Protein AF-A0A838RQL4-F1 (afdb_monomer_lite)

Radius of gyration: 18.44 Å; chains: 1; bounding box: 35×18×61 Å

Structure (mmCIF, N/CA/C/O backbone):
data_AF-A0A838RQL4-F1
#
_entry.id   AF-A0A838RQL4-F1
#
loop_
_atom_site.group_PDB
_atom_site.id
_atom_site.type_symbol
_atom_site.label_atom_id
_atom_site.label_alt_id
_atom_site.label_comp_id
_atom_site.label_asym_i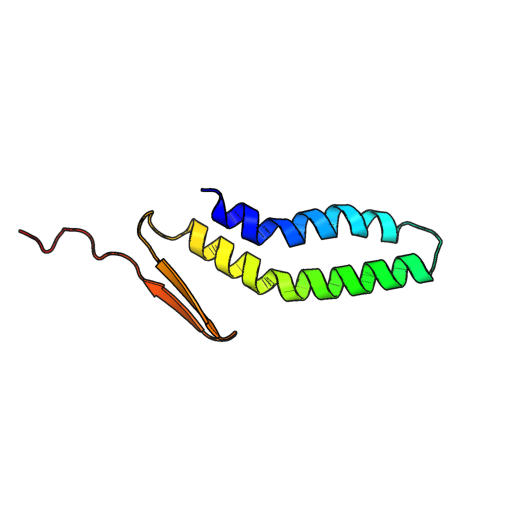d
_atom_site.label_entity_id
_atom_site.label_seq_id
_atom_site.pdbx_PDB_ins_code
_atom_site.Cartn_x
_atom_site.Cartn_y
_atom_site.Cartn_z
_atom_site.occupancy
_atom_site.B_iso_or_equiv
_atom_site.auth_seq_id
_atom_site.auth_comp_id
_atom_site.auth_asym_id
_atom_site.auth_atom_id
_atom_site.pdbx_PDB_model_num
ATOM 1 N N . MET A 1 1 ? -2.483 4.768 -19.581 1.00 57.03 1 MET A N 1
ATOM 2 C CA . MET A 1 1 ? -3.195 5.746 -18.727 1.00 57.03 1 MET A CA 1
ATOM 3 C C . MET A 1 1 ? -4.075 5.136 -17.617 1.00 57.03 1 MET A C 1
ATOM 5 O O . MET A 1 1 ? -4.359 5.842 -16.662 1.00 57.03 1 MET A O 1
ATOM 9 N N . PHE A 1 2 ? -4.501 3.862 -17.672 1.00 59.62 2 PHE A N 1
ATOM 10 C CA . PHE A 1 2 ? -5.272 3.229 -16.573 1.00 59.62 2 PHE A CA 1
ATOM 11 C C . PHE A 1 2 ? -4.435 2.361 -15.617 1.00 59.62 2 PHE A C 1
ATOM 13 O O . PHE A 1 2 ? -4.866 2.085 -14.504 1.00 59.62 2 PHE A O 1
ATOM 20 N N . LEU A 1 3 ? -3.227 1.963 -16.025 1.00 61.78 3 LEU A N 1
ATOM 21 C CA . LEU A 1 3 ? -2.408 0.990 -15.296 1.00 61.78 3 LEU A CA 1
ATOM 22 C C . LEU A 1 3 ? -1.990 1.479 -13.899 1.00 61.78 3 LEU A C 1
ATOM 24 O O . LEU A 1 3 ? -2.031 0.730 -12.932 1.00 61.78 3 LEU A O 1
ATOM 28 N N . HIS A 1 4 ? -1.676 2.767 -13.776 1.00 62.69 4 HIS A N 1
ATOM 29 C CA . HIS A 1 4 ? -1.280 3.387 -12.510 1.00 62.69 4 HIS A CA 1
ATOM 30 C C . HIS A 1 4 ? -2.447 3.482 -11.508 1.00 62.69 4 HIS A C 1
ATOM 32 O O . HIS A 1 4 ? -2.225 3.402 -10.304 1.00 62.69 4 HIS A O 1
ATOM 38 N N . TRP A 1 5 ? -3.698 3.569 -11.981 1.00 64.19 5 TRP A N 1
ATOM 39 C CA . TRP A 1 5 ? -4.873 3.519 -11.103 1.00 64.19 5 TRP A CA 1
ATOM 40 C C . TRP A 1 5 ? -5.143 2.113 -10.582 1.00 64.19 5 TRP A C 1
ATOM 42 O O . TRP A 1 5 ? -5.573 1.970 -9.446 1.00 64.19 5 TRP A O 1
ATOM 52 N N . ILE A 1 6 ? -4.864 1.083 -11.382 1.00 70.81 6 ILE A N 1
ATOM 53 C CA . ILE A 1 6 ? -4.991 -0.315 -10.955 1.00 70.81 6 ILE A CA 1
ATOM 54 C C . ILE A 1 6 ? -3.979 -0.612 -9.842 1.00 70.81 6 ILE A C 1
ATOM 56 O O . ILE A 1 6 ? -4.364 -1.197 -8.836 1.00 70.81 6 ILE A O 1
ATOM 60 N N . ALA A 1 7 ? -2.740 -0.123 -9.973 1.00 74.44 7 ALA A N 1
ATOM 61 C CA . ALA A 1 7 ? -1.714 -0.254 -8.936 1.00 74.44 7 ALA A CA 1
ATOM 62 C C . ALA A 1 7 ? -2.101 0.467 -7.629 1.00 74.44 7 ALA A C 1
ATOM 64 O O . ALA A 1 7 ? -1.954 -0.077 -6.545 1.00 74.44 7 ALA A O 1
ATOM 65 N N . LEU A 1 8 ? -2.665 1.676 -7.712 1.00 76.88 8 LEU A N 1
ATOM 66 C CA . LEU A 1 8 ? -3.060 2.449 -6.524 1.00 76.88 8 LEU A CA 1
ATOM 67 C C . LEU A 1 8 ? -4.418 2.038 -5.926 1.00 76.88 8 LEU A C 1
ATOM 69 O O . LEU A 1 8 ? -4.739 2.440 -4.807 1.00 76.88 8 LEU A O 1
ATOM 73 N N . SER A 1 9 ? -5.238 1.273 -6.654 1.00 80.75 9 SER A N 1
ATOM 74 C CA . SER A 1 9 ? -6.619 0.964 -6.254 1.00 80.75 9 SER A CA 1
ATOM 75 C C . SER A 1 9 ? -6.728 0.251 -4.902 1.00 80.75 9 SER A C 1
ATOM 77 O O . SER A 1 9 ? -7.546 0.697 -4.095 1.00 80.75 9 SER A O 1
ATOM 79 N N . PRO A 1 10 ? -5.939 -0.800 -4.598 1.00 79.56 10 PRO A N 1
ATOM 80 C CA . PRO A 1 10 ? -6.014 -1.471 -3.302 1.00 79.56 10 PRO A CA 1
ATOM 81 C C . PRO A 1 10 ? -5.713 -0.509 -2.153 1.00 79.56 10 PRO A C 1
ATOM 83 O O . PRO A 1 10 ? -6.492 -0.438 -1.205 1.00 79.56 10 PRO A O 1
ATOM 86 N N . LEU A 1 11 ? -4.655 0.298 -2.293 1.00 84.75 11 LEU A N 1
ATOM 87 C CA . LEU A 1 11 ? -4.247 1.277 -1.291 1.00 84.75 11 LEU A CA 1
ATOM 88 C C . LEU A 1 11 ? -5.378 2.267 -0.988 1.00 84.75 11 LEU A C 1
ATOM 90 O O . LEU A 1 11 ? -5.809 2.384 0.155 1.00 84.75 11 LEU A O 1
ATOM 94 N N . VAL A 1 12 ? -5.916 2.919 -2.023 1.00 86.19 12 VAL A N 1
ATOM 95 C CA . VAL A 1 12 ? -6.952 3.950 -1.862 1.00 86.19 12 VAL A CA 1
ATOM 96 C C . VAL A 1 12 ? -8.249 3.365 -1.303 1.00 86.19 12 VAL A C 1
ATOM 98 O O . VAL A 1 12 ? -8.854 3.956 -0.408 1.00 86.19 12 VAL A O 1
ATOM 101 N N . VAL A 1 13 ? -8.694 2.213 -1.813 1.00 89.75 13 VAL A N 1
ATOM 102 C CA . VAL A 1 13 ? -9.955 1.592 -1.382 1.00 89.75 13 VAL A CA 1
ATOM 103 C C . VAL A 1 13 ? -9.857 1.116 0.066 1.00 89.75 13 VAL A C 1
ATOM 105 O O . VAL A 1 13 ? -10.758 1.395 0.858 1.00 89.75 13 VAL A O 1
ATOM 108 N N . ILE A 1 14 ? -8.767 0.437 0.429 1.00 89.44 14 ILE A N 1
ATOM 109 C CA . ILE A 1 14 ? -8.587 -0.110 1.777 1.00 89.44 14 ILE A CA 1
ATOM 110 C C . ILE A 1 14 ? -8.423 1.020 2.797 1.00 89.44 14 ILE A C 1
ATOM 112 O O . ILE A 1 14 ? -9.103 0.996 3.824 1.00 89.44 14 ILE A O 1
ATOM 116 N N . ASP A 1 15 ? -7.624 2.046 2.503 1.00 91.38 15 ASP A N 1
ATOM 117 C CA . ASP A 1 15 ? -7.433 3.171 3.423 1.00 91.38 15 ASP A CA 1
ATOM 118 C C . ASP A 1 15 ? -8.742 3.937 3.649 1.00 91.38 15 ASP A C 1
ATOM 120 O O . ASP A 1 15 ? -9.118 4.211 4.792 1.00 91.38 15 ASP A O 1
ATOM 124 N N . THR A 1 16 ? -9.491 4.215 2.577 1.00 93.38 16 THR A N 1
ATOM 125 C 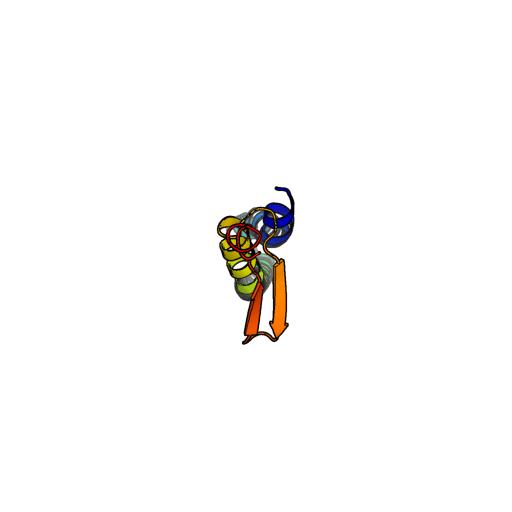CA . THR A 1 16 ? -10.773 4.937 2.666 1.00 93.38 16 THR A CA 1
ATOM 126 C C . THR A 1 16 ? -11.801 4.178 3.510 1.00 93.38 16 THR A C 1
ATOM 128 O O . THR A 1 16 ? -12.591 4.799 4.223 1.00 93.38 16 THR A O 1
ATOM 131 N N . LEU A 1 17 ? -11.797 2.843 3.457 1.00 94.25 17 LEU A N 1
ATOM 132 C CA . LEU A 1 17 ? -12.723 2.004 4.220 1.00 94.25 17 LEU A CA 1
ATOM 133 C C . LEU A 1 17 ? -12.281 1.787 5.670 1.00 94.25 17 LEU A C 1
ATOM 135 O O . LEU A 1 17 ? -13.124 1.786 6.568 1.00 94.25 17 LEU A O 1
ATOM 139 N N . LEU A 1 18 ? -10.985 1.583 5.914 1.00 95.12 18 LEU A N 1
ATOM 140 C CA . LEU A 1 18 ? -10.485 1.161 7.223 1.00 95.12 18 LEU A CA 1
ATOM 141 C C . LEU A 1 18 ? -10.099 2.324 8.142 1.00 95.12 18 LEU A C 1
ATOM 143 O O . LEU A 1 18 ? -10.235 2.181 9.358 1.00 95.12 18 LEU A O 1
ATOM 147 N N . LEU A 1 19 ? -9.680 3.480 7.615 1.00 96.00 19 LEU A N 1
ATOM 148 C CA . LEU A 1 19 ? -9.373 4.649 8.452 1.00 96.00 19 LEU A CA 1
ATOM 149 C C . LEU A 1 19 ? -10.569 5.096 9.315 1.00 96.00 19 LEU A C 1
ATOM 151 O O . LEU A 1 19 ? -10.375 5.304 10.515 1.00 96.00 19 LEU A O 1
ATOM 155 N N . PRO A 1 20 ? -11.812 5.180 8.793 1.00 96.81 20 PRO A N 1
ATOM 156 C CA . PRO A 1 20 ? -12.976 5.495 9.621 1.00 96.81 20 PRO A CA 1
ATOM 157 C C . PRO A 1 20 ? -13.221 4.478 10.742 1.00 96.81 20 PRO A C 1
ATOM 159 O O . PRO A 1 20 ? -13.701 4.848 11.815 1.00 96.81 20 PRO A O 1
ATOM 162 N N . LEU A 1 21 ? -12.870 3.203 10.531 1.00 95.38 21 LEU A N 1
ATOM 163 C CA . LEU A 1 21 ? -13.065 2.156 11.536 1.00 95.38 21 LEU A CA 1
ATOM 164 C C . LEU A 1 21 ? -12.174 2.350 12.770 1.00 95.38 21 LEU A C 1
ATOM 166 O O . LEU A 1 21 ? -12.529 1.870 13.846 1.00 95.38 21 LEU A O 1
ATOM 170 N N . LEU A 1 22 ? -11.064 3.088 12.657 1.00 95.06 22 LEU A N 1
ATOM 171 C CA . LEU A 1 22 ? -10.199 3.414 13.797 1.00 95.06 22 LEU A CA 1
ATOM 172 C C . LEU A 1 22 ? -10.869 4.357 14.809 1.00 95.06 22 LEU A C 1
ATOM 174 O O . LEU A 1 22 ? -10.463 4.389 15.969 1.00 95.06 22 LEU A O 1
ATOM 178 N N . ALA A 1 23 ? -11.900 5.101 14.397 1.00 96.00 23 ALA A N 1
ATOM 179 C CA . ALA A 1 23 ? -12.658 5.992 15.274 1.00 96.00 23 ALA A CA 1
ATOM 180 C C . ALA A 1 23 ? -13.784 5.274 16.049 1.00 96.00 23 ALA A C 1
ATOM 182 O O . ALA A 1 23 ? -14.454 5.891 16.880 1.00 96.00 23 ALA A O 1
ATOM 183 N N . LEU A 1 24 ? -14.018 3.980 15.791 1.00 96.00 24 LEU A N 1
ATOM 184 C CA . LEU A 1 24 ? -15.028 3.201 16.507 1.00 96.00 24 LEU A CA 1
ATOM 185 C C . LEU A 1 24 ? -14.568 2.885 17.943 1.00 96.00 24 LEU A C 1
ATOM 187 O O . LEU A 1 24 ? -13.406 2.560 18.173 1.00 96.00 24 LEU A O 1
ATOM 191 N N . PRO A 1 25 ? -15.485 2.850 18.925 1.00 94.38 25 PRO A N 1
ATOM 192 C CA . PRO A 1 25 ? -15.151 2.516 20.315 1.00 94.38 25 PRO A CA 1
ATOM 193 C C . PRO A 1 25 ? -14.831 1.022 20.531 1.00 94.38 25 PRO A C 1
ATOM 195 O O . PRO A 1 25 ? -14.422 0.610 21.617 1.00 94.38 25 PRO A O 1
ATOM 198 N N . SER A 1 26 ? -15.035 0.184 19.511 1.00 96.75 26 SER A N 1
ATOM 199 C CA . SER A 1 26 ? -14.843 -1.263 19.586 1.00 96.75 26 SER A CA 1
ATOM 200 C C . SER A 1 26 ? -13.375 -1.643 19.384 1.00 96.75 26 SER A C 1
ATOM 202 O O . SER A 1 26 ? -12.881 -1.690 18.258 1.00 96.75 26 SER A O 1
ATOM 204 N N . ARG A 1 27 ? -12.690 -1.993 20.481 1.00 95.62 27 ARG A N 1
ATOM 205 C CA . ARG A 1 27 ? -11.292 -2.468 20.473 1.00 95.62 27 ARG A CA 1
ATOM 206 C C . ARG A 1 27 ? -10.980 -3.559 19.432 1.00 95.62 27 ARG A C 1
ATOM 208 O O . ARG A 1 27 ? -9.964 -3.409 18.758 1.00 95.62 27 ARG A O 1
ATOM 215 N N . PRO A 1 28 ? -11.778 -4.635 19.265 1.00 97.44 28 PRO A N 1
ATOM 216 C CA . PRO A 1 28 ? -11.453 -5.661 18.273 1.00 97.44 28 PRO A CA 1
ATOM 217 C C . PRO A 1 28 ? -11.534 -5.133 16.835 1.00 97.44 28 PRO A C 1
ATOM 219 O O . PRO A 1 28 ? -10.688 -5.488 16.020 1.00 97.44 28 PRO A O 1
ATOM 222 N N . ILE A 1 29 ? -12.494 -4.251 16.530 1.00 97.00 29 ILE A N 1
ATOM 223 C CA . ILE A 1 29 ? -12.625 -3.656 15.190 1.00 97.00 29 ILE A CA 1
ATOM 224 C C . ILE A 1 29 ? -11.420 -2.766 14.890 1.00 97.00 29 ILE A C 1
ATOM 226 O O . ILE A 1 29 ? -10.815 -2.899 13.830 1.00 97.00 29 ILE A O 1
ATOM 230 N N . VAL A 1 30 ? -11.035 -1.915 15.845 1.00 97.06 30 VAL A N 1
ATOM 231 C CA . VAL A 1 30 ? -9.865 -1.036 15.708 1.00 97.06 30 VAL A CA 1
ATOM 232 C C . VAL A 1 30 ? -8.593 -1.852 15.483 1.00 97.06 30 VAL A C 1
ATOM 234 O O . VAL A 1 30 ? -7.800 -1.510 14.614 1.00 97.06 30 VAL A O 1
ATOM 237 N N . LEU A 1 31 ? -8.404 -2.951 16.219 1.00 97.81 31 LEU A N 1
ATOM 238 C CA . LEU A 1 31 ? -7.210 -3.786 16.085 1.00 97.81 31 LEU A CA 1
ATOM 239 C C . LEU A 1 31 ? -7.137 -4.475 14.715 1.00 97.81 31 LEU A C 1
ATOM 241 O O . LEU A 1 31 ? -6.081 -4.466 14.087 1.00 97.81 31 LEU A O 1
ATOM 245 N N . VAL A 1 32 ? -8.252 -5.024 14.226 1.00 97.44 32 VAL A N 1
ATOM 246 C CA . VAL A 1 32 ? -8.314 -5.637 12.888 1.00 97.44 32 VAL A CA 1
ATOM 247 C C . VAL A 1 32 ? -8.080 -4.594 11.795 1.00 97.44 32 VAL A C 1
ATOM 249 O O . VAL A 1 32 ? -7.277 -4.835 10.895 1.00 97.44 32 VAL A O 1
ATOM 252 N N . ALA A 1 33 ? -8.726 -3.429 11.892 1.00 96.12 33 ALA A N 1
ATOM 253 C CA . ALA A 1 33 ? -8.542 -2.335 10.941 1.00 96.12 33 ALA A CA 1
ATOM 254 C C . ALA A 1 33 ? -7.087 -1.847 10.921 1.00 96.12 33 ALA A C 1
ATOM 256 O O . ALA A 1 33 ? -6.523 -1.666 9.847 1.00 96.12 33 ALA A O 1
ATOM 257 N N . LEU A 1 34 ? -6.454 -1.706 12.089 1.00 96.12 34 LEU A N 1
ATOM 258 C CA . LEU A 1 34 ? -5.057 -1.296 12.200 1.00 96.12 34 LEU A CA 1
ATOM 259 C C . LEU A 1 34 ? -4.107 -2.311 11.554 1.00 96.12 34 LEU A C 1
ATOM 261 O O . LEU A 1 34 ? -3.245 -1.918 10.776 1.00 96.12 34 LEU A O 1
ATOM 265 N N . VAL A 1 35 ? -4.256 -3.607 11.847 1.00 97.19 35 VAL A N 1
ATOM 266 C CA . VAL A 1 35 ? -3.404 -4.653 11.251 1.00 97.19 35 VAL A CA 1
ATOM 267 C C . VAL A 1 35 ? -3.569 -4.683 9.734 1.00 97.19 35 VAL A C 1
ATOM 269 O O . VAL A 1 35 ? -2.575 -4.723 9.011 1.00 97.19 35 VAL A O 1
ATOM 272 N N . ALA A 1 36 ? -4.809 -4.627 9.249 1.00 95.00 36 ALA A N 1
ATOM 273 C CA . ALA A 1 36 ? -5.087 -4.614 7.820 1.00 95.00 36 ALA A CA 1
ATOM 274 C C . ALA A 1 36 ? -4.509 -3.365 7.135 1.00 95.00 36 ALA A C 1
ATOM 276 O O . ALA A 1 36 ? -3.885 -3.506 6.087 1.00 95.00 36 ALA A O 1
ATOM 277 N N . LEU A 1 37 ? -4.627 -2.180 7.747 1.00 94.12 37 LEU A N 1
ATOM 278 C CA . LEU A 1 37 ? -3.982 -0.954 7.264 1.00 94.12 37 LEU A CA 1
ATOM 279 C C . LEU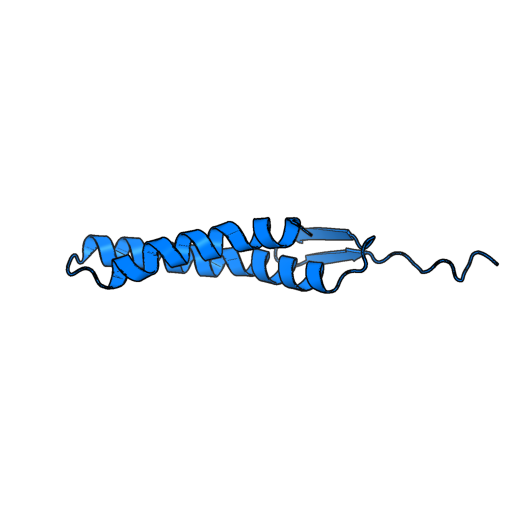 A 1 37 ? -2.460 -1.107 7.206 1.00 94.12 37 LEU A C 1
ATOM 281 O O . LEU A 1 37 ? -1.871 -0.818 6.175 1.00 94.12 37 LEU A O 1
ATOM 285 N N . VAL A 1 38 ? -1.819 -1.621 8.258 1.00 94.81 38 VAL A N 1
ATOM 286 C CA . VAL A 1 38 ? -0.356 -1.804 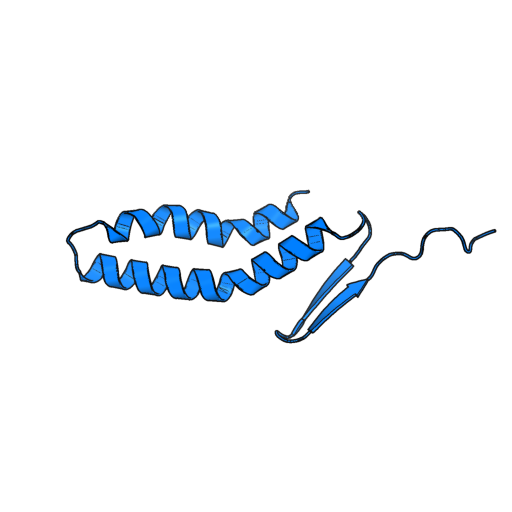8.286 1.00 94.81 38 VAL A CA 1
ATOM 287 C C . VAL A 1 38 ? 0.116 -2.741 7.175 1.00 94.81 38 VAL A C 1
ATOM 289 O O . VAL A 1 38 ? 1.062 -2.413 6.459 1.00 94.81 38 VAL A O 1
ATOM 292 N N . VAL A 1 39 ? -0.539 -3.892 7.008 1.00 93.00 39 VAL A N 1
ATOM 293 C CA . VAL A 1 39 ? -0.187 -4.856 5.954 1.00 93.00 39 VAL A CA 1
ATOM 294 C C . VAL A 1 39 ? -0.433 -4.255 4.569 1.00 93.00 39 VAL A C 1
ATOM 296 O O . VAL A 1 39 ? 0.420 -4.393 3.693 1.00 93.00 39 VAL A O 1
ATOM 299 N N . ASN A 1 40 ? -1.549 -3.545 4.385 1.00 92.00 40 ASN A N 1
ATOM 300 C CA . ASN A 1 40 ? -1.873 -2.851 3.141 1.00 92.00 40 ASN A CA 1
ATOM 301 C C . ASN A 1 40 ? -0.826 -1.785 2.794 1.00 92.00 40 ASN A C 1
ATOM 303 O O . ASN A 1 40 ? -0.285 -1.804 1.695 1.00 92.00 40 ASN A O 1
ATOM 307 N N . THR A 1 41 ? -0.477 -0.901 3.734 1.00 89.38 41 THR A N 1
ATOM 308 C CA . THR A 1 41 ? 0.533 0.144 3.517 1.00 89.38 41 THR A CA 1
ATOM 309 C C . THR A 1 41 ? 1.909 -0.453 3.218 1.00 89.38 41 THR A C 1
ATOM 311 O O . THR A 1 41 ? 2.605 0.038 2.332 1.00 89.38 41 THR A O 1
ATOM 314 N N . ALA A 1 42 ? 2.307 -1.519 3.922 1.00 88.25 42 ALA A N 1
ATOM 315 C CA . ALA A 1 42 ? 3.584 -2.185 3.675 1.00 88.25 42 ALA A CA 1
ATOM 316 C C . ALA A 1 42 ? 3.636 -2.834 2.281 1.00 88.25 42 ALA A C 1
ATOM 318 O O . ALA A 1 42 ? 4.621 -2.662 1.565 1.00 88.25 42 ALA A O 1
ATOM 319 N N . GLY A 1 43 ? 2.573 -3.539 1.879 1.00 84.81 43 GLY A N 1
ATOM 320 C CA . GLY A 1 43 ? 2.479 -4.168 0.558 1.00 84.81 43 GLY A CA 1
ATOM 321 C C . GLY A 1 43 ? 2.380 -3.157 -0.587 1.00 84.81 43 GLY A C 1
ATOM 322 O O . GLY A 1 43 ? 3.014 -3.334 -1.625 1.00 84.81 43 GLY A O 1
ATOM 323 N N . ALA A 1 44 ? 1.668 -2.051 -0.374 1.00 88.31 44 ALA A N 1
ATOM 324 C CA . ALA A 1 44 ? 1.443 -1.031 -1.392 1.00 88.31 44 ALA A CA 1
ATOM 325 C C . ALA A 1 44 ? 2.701 -0.234 -1.776 1.00 88.31 44 ALA A C 1
ATOM 327 O O . ALA A 1 44 ? 2.668 0.505 -2.760 1.00 88.31 44 ALA A O 1
ATOM 328 N N . MET A 1 45 ? 3.819 -0.358 -1.048 1.00 85.75 45 MET A N 1
ATOM 329 C CA . MET A 1 45 ? 5.052 0.333 -1.440 1.00 85.75 45 MET A CA 1
ATOM 330 C C . MET A 1 45 ? 5.601 -0.138 -2.788 1.00 85.75 45 MET A C 1
ATOM 332 O O . MET A 1 45 ? 6.099 0.694 -3.549 1.00 85.75 45 MET A O 1
ATOM 336 N N . GLY A 1 46 ? 5.462 -1.424 -3.125 1.00 81.75 46 GLY A N 1
ATOM 337 C CA . GLY A 1 46 ? 5.829 -1.932 -4.452 1.00 81.75 46 GLY A CA 1
ATOM 338 C C . GLY A 1 46 ? 4.952 -1.336 -5.557 1.00 81.75 46 GLY A C 1
ATOM 339 O O . GLY A 1 46 ? 5.456 -0.886 -6.590 1.00 81.75 46 GLY A O 1
ATOM 340 N N . ASP A 1 47 ? 3.648 -1.233 -5.298 1.00 83.94 47 ASP A N 1
ATOM 341 C CA . ASP A 1 47 ? 2.681 -0.641 -6.224 1.00 83.94 47 ASP A CA 1
ATOM 342 C C . ASP A 1 47 ? 2.934 0.858 -6.435 1.00 83.94 47 ASP A C 1
ATOM 344 O O . ASP A 1 47 ? 2.931 1.335 -7.572 1.00 83.94 47 ASP A O 1
ATOM 348 N N . LEU A 1 48 ? 3.217 1.606 -5.362 1.00 86.00 48 LEU A N 1
ATOM 349 C CA . LEU A 1 48 ? 3.596 3.024 -5.410 1.00 86.00 48 LEU A CA 1
ATOM 350 C C . LEU A 1 48 ? 4.894 3.239 -6.190 1.00 86.00 48 LEU A C 1
ATOM 352 O O . LEU A 1 48 ? 4.968 4.153 -7.015 1.00 86.00 48 LEU A O 1
ATOM 356 N N . TYR A 1 49 ? 5.904 2.400 -5.957 1.00 84.75 49 TYR A N 1
ATOM 357 C CA . TYR A 1 49 ? 7.180 2.469 -6.666 1.00 84.75 49 TYR A CA 1
ATOM 358 C C . TYR A 1 49 ? 7.013 2.180 -8.165 1.00 84.75 49 TYR A C 1
ATOM 360 O O . TYR A 1 49 ? 7.530 2.918 -9.009 1.00 84.75 49 TYR A O 1
ATOM 368 N N . SER A 1 50 ? 6.216 1.168 -8.505 1.00 82.81 50 SER A N 1
ATOM 369 C CA . SER A 1 50 ? 5.882 0.829 -9.891 1.00 82.81 50 SER A CA 1
ATOM 370 C C . SER A 1 50 ? 5.070 1.935 -10.565 1.00 82.81 50 SER A C 1
ATOM 372 O O . SER A 1 50 ? 5.383 2.343 -11.684 1.00 82.81 50 SER A O 1
ATOM 374 N N . ALA A 1 51 ? 4.062 2.486 -9.880 1.00 85.12 51 ALA A N 1
ATOM 375 C CA . ALA A 1 51 ? 3.265 3.604 -10.377 1.00 85.12 51 ALA A CA 1
ATOM 376 C C . ALA A 1 51 ? 4.128 4.850 -10.620 1.00 85.12 51 ALA A C 1
ATOM 378 O O . ALA A 1 51 ? 3.989 5.504 -11.654 1.00 85.12 51 ALA A O 1
ATOM 379 N N . TRP A 1 52 ? 5.054 5.154 -9.709 1.00 86.69 52 TRP A N 1
ATOM 380 C CA . TRP A 1 52 ? 6.001 6.257 -9.852 1.00 86.69 52 TRP A CA 1
ATOM 381 C C . TRP A 1 52 ? 6.871 6.130 -11.104 1.00 86.69 52 TRP A C 1
ATOM 383 O O . TRP A 1 52 ? 7.041 7.107 -11.837 1.00 86.69 52 TRP A O 1
ATOM 393 N N . TRP A 1 53 ? 7.391 4.935 -11.381 1.00 85.06 53 TRP A N 1
ATOM 394 C CA . TRP A 1 53 ? 8.162 4.686 -12.596 1.00 85.06 53 TRP A CA 1
ATOM 395 C C . TRP A 1 53 ? 7.305 4.718 -13.860 1.00 85.06 53 TRP A C 1
ATOM 397 O O . TRP A 1 53 ? 7.711 5.320 -14.853 1.00 85.06 53 TRP A O 1
ATOM 407 N N . LEU A 1 54 ? 6.099 4.149 -13.822 1.00 83.81 54 LEU A N 1
ATOM 408 C CA . LEU A 1 54 ? 5.155 4.200 -14.942 1.00 83.81 54 LEU A CA 1
ATOM 409 C C . LEU A 1 54 ? 4.773 5.636 -15.328 1.00 83.81 54 LEU A C 1
ATOM 411 O O . LEU A 1 54 ? 4.515 5.897 -16.498 1.00 83.81 54 LEU A O 1
ATOM 415 N N . LEU A 1 55 ? 4.756 6.571 -14.372 1.00 84.88 55 LEU A N 1
ATOM 416 C CA . LEU A 1 55 ? 4.533 7.997 -14.644 1.00 84.88 55 LEU A CA 1
ATOM 417 C C . LEU A 1 55 ? 5.732 8.686 -15.314 1.00 84.88 55 LEU A C 1
ATOM 419 O O . LEU A 1 55 ? 5.566 9.758 -15.893 1.00 84.88 55 LEU A O 1
ATOM 423 N N . ARG A 1 56 ? 6.932 8.106 -15.210 1.00 82.81 56 ARG A N 1
ATOM 4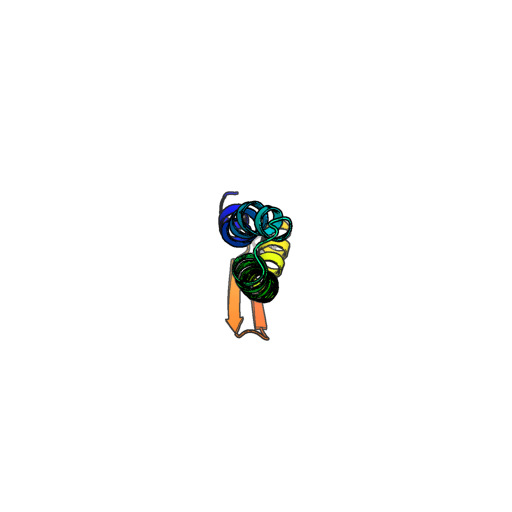24 C CA . ARG A 1 56 ? 8.181 8.655 -15.760 1.00 82.81 56 ARG A CA 1
ATOM 425 C C . ARG A 1 56 ? 8.588 8.017 -17.086 1.00 82.81 56 ARG A C 1
ATOM 427 O O . ARG A 1 56 ? 9.354 8.628 -17.821 1.00 82.81 56 ARG A O 1
ATOM 434 N N . LEU A 1 57 ? 8.080 6.824 -17.385 1.00 78.12 57 LEU A N 1
ATOM 435 C CA . LEU A 1 57 ? 8.368 6.110 -18.622 1.00 78.12 57 LEU A CA 1
ATOM 436 C C . LEU A 1 57 ? 7.737 6.791 -19.838 1.00 78.12 57 LEU A C 1
ATOM 438 O O . LEU A 1 57 ? 6.606 7.281 -19.805 1.00 78.12 57 LEU A O 1
ATOM 442 N N . THR A 1 58 ? 8.470 6.769 -20.950 1.00 75.69 58 THR A N 1
ATOM 443 C CA . THR A 1 58 ? 7.914 7.122 -22.258 1.00 75.69 58 THR A CA 1
ATOM 444 C C . THR A 1 58 ? 6.805 6.137 -22.635 1.00 75.69 58 THR A C 1
ATOM 446 O O . THR A 1 58 ? 6.732 5.022 -22.125 1.00 75.69 58 THR A O 1
ATOM 449 N N . HIS A 1 59 ? 5.923 6.520 -23.559 1.00 70.50 59 HIS A N 1
ATOM 450 C CA . HIS A 1 59 ? 4.715 5.749 -23.889 1.00 70.50 59 HIS A CA 1
ATOM 451 C C . HIS A 1 59 ? 4.980 4.328 -24.453 1.00 70.50 59 HIS A C 1
ATOM 453 O O . HIS A 1 59 ? 4.038 3.560 -24.653 1.00 70.50 59 HIS A O 1
ATOM 459 N N . GLN A 1 60 ? 6.246 3.998 -24.725 1.00 78.94 60 GLN A N 1
ATOM 460 C CA . GLN A 1 60 ? 6.749 2.714 -25.223 1.00 78.94 60 GLN A CA 1
ATOM 461 C C . GLN A 1 60 ? 7.752 2.050 -24.260 1.00 78.94 60 GLN A C 1
ATOM 463 O O . GLN A 1 60 ? 8.293 0.992 -24.574 1.00 78.94 60 GLN A O 1
ATOM 468 N N . GLY A 1 61 ? 8.021 2.665 -23.107 1.00 77.69 61 GLY A N 1
ATOM 469 C CA . GLY A 1 61 ? 8.875 2.087 -22.082 1.00 77.69 61 GLY A CA 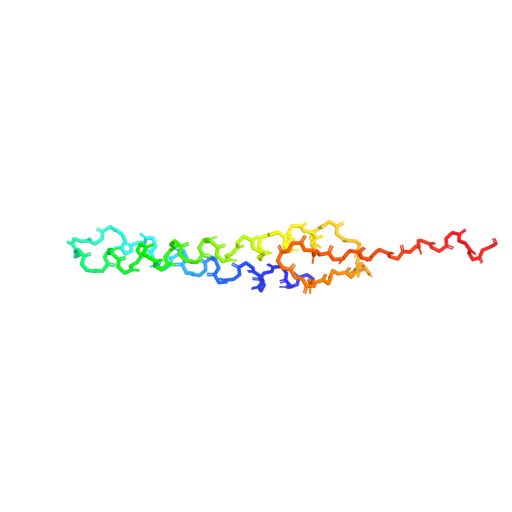1
ATOM 470 C C . GLY A 1 61 ? 8.216 0.875 -21.421 1.00 77.69 61 GLY A C 1
ATOM 471 O O . GLY A 1 61 ? 7.004 0.855 -21.196 1.00 77.69 61 GLY A O 1
ATOM 472 N N . LEU A 1 62 ? 9.017 -0.140 -21.110 1.00 82.50 62 LEU A N 1
ATOM 473 C CA . LEU A 1 62 ? 8.586 -1.362 -20.439 1.00 82.50 62 LEU A CA 1
ATOM 474 C C . LEU A 1 62 ? 9.194 -1.410 -19.037 1.00 82.50 62 LEU A C 1
ATOM 476 O O . LEU A 1 62 ? 10.407 -1.287 -18.875 1.00 82.50 62 LEU A O 1
ATOM 480 N N . LEU A 1 63 ? 8.347 -1.627 -18.035 1.00 85.62 63 LEU A N 1
ATOM 481 C CA . LEU A 1 63 ? 8.761 -1.905 -16.666 1.00 85.62 63 LEU A CA 1
ATOM 482 C C . LEU A 1 63 ? 8.506 -3.379 -16.364 1.00 85.62 63 LEU A C 1
ATOM 484 O O . LEU A 1 63 ? 7.386 -3.855 -16.553 1.00 85.62 63 LEU A O 1
ATOM 488 N N . TYR A 1 64 ? 9.537 -4.093 -15.921 1.00 84.00 64 TYR A N 1
ATOM 489 C CA . TYR A 1 64 ? 9.457 -5.510 -15.588 1.00 84.00 64 TYR A CA 1
ATOM 490 C C . TYR A 1 64 ? 9.984 -5.749 -14.175 1.00 84.00 64 TYR A C 1
ATOM 492 O O . TYR A 1 64 ? 11.161 -5.524 -13.894 1.00 84.00 64 TYR A O 1
ATOM 500 N N . ASP A 1 65 ? 9.096 -6.200 -13.298 1.00 84.06 65 ASP A N 1
ATOM 501 C CA . ASP A 1 65 ? 9.421 -6.566 -11.924 1.00 84.06 65 ASP A CA 1
ATOM 502 C C . ASP A 1 65 ? 9.978 -7.999 -11.898 1.00 84.06 65 ASP A C 1
ATOM 504 O O . ASP A 1 65 ? 9.310 -8.937 -12.343 1.00 84.06 65 ASP A O 1
ATOM 508 N N . VAL A 1 66 ? 11.236 -8.161 -11.476 1.00 86.00 66 VAL A N 1
ATOM 509 C CA . VAL A 1 66 ? 11.934 -9.461 -11.484 1.00 86.00 66 VAL A CA 1
ATOM 510 C C . VAL A 1 66 ? 11.851 -10.110 -10.111 1.00 86.00 66 VAL A C 1
ATOM 512 O O . VAL A 1 66 ? 11.537 -11.296 -9.997 1.00 86.00 66 VAL A O 1
ATOM 515 N N . ASP A 1 67 ? 12.180 -9.332 -9.086 1.00 85.44 67 ASP A N 1
ATOM 516 C CA . ASP A 1 67 ? 12.207 -9.729 -7.689 1.00 85.44 67 ASP A CA 1
ATOM 517 C C . ASP A 1 67 ? 12.100 -8.472 -6.801 1.00 85.44 67 ASP A C 1
ATOM 519 O O . ASP A 1 67 ? 12.286 -7.357 -7.295 1.00 85.44 67 ASP A O 1
ATOM 523 N N . PRO A 1 68 ? 11.847 -8.614 -5.485 1.00 79.94 68 PRO A N 1
ATOM 524 C CA . PRO A 1 68 ? 11.664 -7.466 -4.593 1.00 79.94 68 PRO A CA 1
ATOM 525 C C . PRO A 1 68 ? 12.844 -6.481 -4.530 1.00 79.94 68 PRO A C 1
ATOM 527 O O . PRO A 1 68 ? 12.678 -5.371 -4.025 1.00 79.94 68 PRO A O 1
ATOM 530 N N . GLU A 1 69 ? 14.034 -6.869 -4.993 1.00 85.31 69 GLU A N 1
ATOM 531 C CA . GLU A 1 69 ? 15.235 -6.033 -5.008 1.00 85.31 69 GLU A CA 1
ATOM 532 C C . GLU A 1 69 ? 15.537 -5.456 -6.402 1.00 85.31 69 GLU A C 1
ATOM 534 O O . GLU A 1 69 ? 16.383 -4.563 -6.525 1.00 85.31 69 GLU A O 1
ATOM 539 N N . ARG A 1 70 ? 14.884 -5.950 -7.465 1.00 84.31 70 ARG A N 1
ATOM 540 C CA . ARG A 1 70 ? 15.240 -5.645 -8.856 1.00 84.31 70 ARG A CA 1
ATOM 541 C C . ARG A 1 70 ? 14.022 -5.423 -9.737 1.00 84.31 70 ARG A C 1
ATOM 543 O O . ARG A 1 70 ? 13.269 -6.338 -10.062 1.00 84.31 70 ARG A O 1
ATOM 550 N N . ILE A 1 71 ? 13.968 -4.214 -10.284 1.00 83.56 71 ILE A N 1
ATOM 551 C CA . ILE A 1 71 ? 13.062 -3.847 -11.368 1.00 83.56 71 ILE A CA 1
ATOM 552 C C . ILE A 1 71 ? 13.895 -3.457 -12.587 1.00 83.56 71 ILE A C 1
ATOM 554 O O . ILE A 1 71 ? 14.821 -2.649 -12.492 1.00 83.56 71 ILE A O 1
ATOM 558 N N . LEU A 1 72 ? 13.567 -4.041 -13.736 1.00 87.62 72 LEU A N 1
ATOM 559 C CA . LEU A 1 72 ? 14.170 -3.709 -15.020 1.00 87.62 72 LEU A CA 1
ATOM 560 C C . LEU A 1 72 ? 13.317 -2.658 -15.728 1.00 87.62 72 LEU A C 1
ATOM 562 O O . LEU A 1 72 ? 12.103 -2.812 -15.869 1.00 87.62 72 LEU A O 1
ATOM 566 N N . VAL A 1 73 ? 13.972 -1.602 -16.200 1.00 86.06 73 VAL A N 1
ATOM 567 C CA . VAL A 1 73 ? 13.347 -0.520 -16.959 1.00 86.06 73 VAL A CA 1
ATOM 568 C C . VAL A 1 73 ? 13.969 -0.498 -18.348 1.00 86.06 73 VAL A C 1
ATOM 570 O O . VAL A 1 73 ? 15.179 -0.325 -18.487 1.00 86.06 73 VAL A O 1
ATOM 573 N N . PHE A 1 74 ? 13.143 -0.687 -19.371 1.00 83.75 74 PHE A N 1
ATOM 574 C CA . PHE A 1 74 ? 13.552 -0.621 -20.766 1.00 83.75 74 PHE A CA 1
ATOM 575 C C . PHE A 1 74 ? 12.914 0.600 -21.409 1.00 83.75 74 PHE A C 1
ATOM 577 O O . PHE A 1 74 ? 11.691 0.708 -21.466 1.00 83.75 74 PHE A O 1
ATOM 584 N N . GLU A 1 75 ? 13.737 1.503 -21.925 1.00 81.44 75 GLU A N 1
ATOM 585 C CA . GLU A 1 75 ? 13.278 2.607 -22.759 1.00 81.44 75 GLU A CA 1
ATOM 586 C C . GLU A 1 75 ? 13.639 2.327 -24.220 1.00 81.44 75 GLU A C 1
ATOM 588 O O . GLU A 1 75 ? 14.721 1.798 -24.496 1.00 81.44 75 GLU A O 1
ATOM 593 N N . PRO A 1 76 ? 12.756 2.653 -25.175 1.00 76.62 76 PRO A N 1
ATOM 594 C CA . PRO A 1 76 ? 13.119 2.583 -26.582 1.00 76.62 76 PRO A CA 1
ATOM 595 C C . PRO A 1 76 ? 14.260 3.570 -26.856 1.00 76.62 76 PRO A C 1
ATOM 597 O O . PRO A 1 76 ? 14.160 4.750 -26.514 1.00 76.62 76 PRO A O 1
ATOM 600 N N . LEU A 1 77 ? 15.333 3.116 -27.513 1.00 72.31 77 LEU A N 1
ATOM 601 C CA . LEU A 1 77 ? 16.272 4.055 -28.123 1.00 72.31 77 LEU A CA 1
ATOM 602 C C . LEU A 1 77 ? 15.495 4.856 -29.173 1.00 72.31 77 LEU A C 1
ATOM 604 O O . LEU A 1 77 ? 14.893 4.269 -30.074 1.00 72.31 77 LEU A O 1
ATOM 608 N N . GLY A 1 78 ? 15.493 6.185 -29.041 1.00 65.19 78 GLY A N 1
ATOM 609 C CA . GLY A 1 78 ? 14.922 7.079 -30.047 1.00 65.19 78 GLY A CA 1
ATOM 610 C C . GLY A 1 78 ? 15.432 6.732 -31.449 1.00 65.19 78 GLY A C 1
ATOM 611 O O . GLY A 1 78 ? 16.548 6.236 -31.609 1.00 65.19 78 GLY A O 1
ATOM 612 N N . SER A 1 79 ? 14.612 6.989 -32.468 1.00 57.75 79 SER A N 1
ATOM 613 C CA . SER A 1 79 ? 14.862 6.665 -33.882 1.00 57.75 79 SER A CA 1
ATOM 614 C C . SER A 1 79 ? 16.066 7.382 -34.523 1.00 57.75 79 SER A C 1
ATOM 616 O O . SER A 1 79 ? 16.185 7.387 -35.743 1.00 57.75 79 SER A O 1
ATOM 618 N N . ASP A 1 80 ? 16.966 7.972 -33.738 1.00 56.91 80 ASP A N 1
ATOM 619 C CA . ASP A 1 80 ? 18.101 8.779 -34.205 1.00 56.91 80 ASP A CA 1
ATOM 620 C C . ASP A 1 80 ? 19.245 7.944 -34.809 1.00 56.91 80 ASP A C 1
ATOM 622 O O . ASP A 1 80 ? 20.221 8.495 -35.305 1.00 56.91 80 ASP A O 1
ATOM 626 N N . TRP A 1 81 ? 19.125 6.614 -34.810 1.00 50.72 81 TRP A N 1
ATOM 627 C CA . TRP A 1 81 ? 20.121 5.687 -35.367 1.00 50.72 81 TRP A CA 1
ATOM 628 C C . TRP A 1 81 ? 19.709 5.090 -36.724 1.00 50.72 81 TRP A C 1
ATOM 630 O O . TRP A 1 81 ? 20.379 4.188 -37.222 1.00 50.72 81 TRP A O 1
ATOM 640 N N . ALA A 1 82 ? 18.592 5.548 -37.306 1.00 52.09 82 ALA A N 1
ATOM 641 C CA . ALA A 1 82 ? 18.036 5.039 -38.566 1.00 52.09 82 ALA A CA 1
ATOM 642 C C . ALA A 1 82 ? 18.289 5.952 -39.788 1.00 52.09 82 ALA A C 1
ATOM 644 O O . ALA A 1 82 ? 17.621 5.797 -40.814 1.00 52.09 82 ALA A O 1
ATOM 645 N N . HIS A 1 83 ? 19.249 6.878 -39.696 1.00 46.22 83 HIS A N 1
ATOM 646 C CA . HIS A 1 83 ? 19.702 7.717 -40.810 1.00 46.22 83 HIS A CA 1
ATOM 647 C C . HIS A 1 83 ? 21.211 7.612 -41.015 1.00 46.22 83 HIS A C 1
ATOM 649 O O . HIS A 1 83 ? 21.952 7.762 -40.020 1.00 46.22 83 HIS A O 1
#

pLDDT: mean 83.39, std 12.29, range [46.22, 97.81]

Foldseek 3Di:
DCLLCVLCVLVVVLCVVLVVQCPDPDPVSNVVSVVSNVVSVVVSVVSVVVSVVVVVADPPKDWADDDPVDIDIDHDDPPPPVD

Sequence (83 aa):
MFLHWIALSPLVVIDTLLLPLLALPSRPIVLVALVALVVNTAGAMGDLYSAWWLLRLTHQGLLYDVDPERILVFEPLGSDWAH

Secondary structure (DSSP, 8-state):
--HHHHHHHHHHHHHHHHTGGGGSS-HHHHHHHHHHHHHHHHHHHHHHHHHHHHTTS-TT-EEEEEETTEEEEE-PPPGGG--